Protein AF-A0A7K4A0V9-F1 (afdb_monomer_lite)

Foldseek 3Di:
DDCVVVVVVVVCVPPPPPPVLVVVLVVLLVVLVVVCVVPVLPLVSLQSNLVSCVVVVVNVSSVVSNVSSVCSVVVD

Sequence (76 aa):
MDLADLKRKRDCIEHGDLRDSQGLFQKAIAAYDHALAIDPEDADAWYNKGETLFKMGKTKEAVGCFEIATRLYLGE

Secondary structure (DSSP, 8-state):
--HHHHHHHHHHHHHTHHHHHHHHHHHHHHHHHHHHHH-TT-HHHHHHHHHHHHHTT-HHHHHHHHHHHHHHHHT-

Radius of gyration: 17.36 Å; chains: 1; bounding box: 39×47×21 Å

pLDDT: mean 79.32, std 18.26, range [44.25, 95.25]

Structure (mmCIF, N/CA/C/O backbone):
data_AF-A0A7K4A0V9-F1
#
_entry.id   AF-A0A7K4A0V9-F1
#
loop_
_atom_site.group_PDB
_atom_site.id
_atom_site.type_symbol
_atom_site.label_atom_id
_atom_site.label_alt_id
_atom_site.label_comp_id
_atom_site.label_asym_id
_atom_site.label_entity_id
_atom_site.label_seq_id
_atom_site.pdbx_PDB_ins_code
_atom_site.Cartn_x
_atom_site.Cartn_y
_atom_site.Cartn_z
_atom_site.occupancy
_atom_site.B_iso_or_equiv
_atom_site.auth_seq_id
_atom_site.auth_comp_id
_atom_site.auth_asym_id
_atom_site.auth_atom_id
_atom_site.pdbx_PDB_model_num
ATOM 1 N N . MET A 1 1 ? -20.795 33.946 -15.033 1.00 49.75 1 MET A N 1
ATOM 2 C CA . MET A 1 1 ? -19.623 33.418 -14.295 1.00 49.75 1 MET A CA 1
ATOM 3 C C . MET A 1 1 ? -19.857 33.782 -12.847 1.00 49.75 1 MET A C 1
ATOM 5 O O . MET A 1 1 ? -19.509 34.870 -12.407 1.00 49.75 1 MET A O 1
ATOM 9 N N . ASP A 1 2 ? -20.619 32.932 -12.173 1.00 44.25 2 ASP A N 1
ATOM 10 C CA . ASP A 1 2 ? -21.425 33.331 -11.028 1.00 44.25 2 ASP A CA 1
ATOM 11 C C . ASP A 1 2 ? -20.775 32.827 -9.742 1.00 44.25 2 ASP A C 1
ATOM 13 O O . ASP A 1 2 ? -20.416 31.656 -9.633 1.00 44.25 2 ASP A O 1
ATOM 17 N N . LEU A 1 3 ? -20.636 33.716 -8.752 1.00 53.22 3 LEU A N 1
ATOM 18 C CA . LEU A 1 3 ? -20.022 33.449 -7.441 1.00 53.22 3 LEU A CA 1
ATOM 19 C C . LEU A 1 3 ? -20.646 32.258 -6.679 1.00 53.22 3 LEU A C 1
ATOM 21 O O . LEU A 1 3 ? -20.064 31.779 -5.704 1.00 53.22 3 LEU A O 1
ATOM 25 N N . ALA A 1 4 ? -21.807 31.767 -7.118 1.00 54.00 4 ALA A N 1
ATOM 26 C CA . ALA A 1 4 ? -22.448 30.562 -6.603 1.00 54.00 4 ALA A CA 1
ATOM 27 C C . ALA A 1 4 ? -21.658 29.275 -6.920 1.00 54.00 4 ALA A C 1
ATOM 29 O O . ALA A 1 4 ? -21.671 28.344 -6.116 1.00 54.00 4 ALA A O 1
ATOM 30 N N . ASP A 1 5 ? -20.920 29.235 -8.034 1.00 50.62 5 ASP A N 1
ATOM 31 C CA . ASP A 1 5 ? -20.107 28.074 -8.424 1.00 50.62 5 ASP A CA 1
ATOM 32 C C . ASP A 1 5 ? -18.851 27.932 -7.543 1.00 50.62 5 ASP A C 1
ATOM 34 O O . ASP A 1 5 ? -18.463 26.832 -7.146 1.00 50.62 5 ASP A O 1
ATOM 38 N N . LEU A 1 6 ? -18.280 29.062 -7.106 1.00 51.81 6 LEU A N 1
ATOM 39 C CA . LEU A 1 6 ? -17.127 29.064 -6.201 1.00 51.81 6 LEU A CA 1
ATOM 40 C C . LEU A 1 6 ? -17.474 28.585 -4.785 1.00 51.81 6 LEU A C 1
ATOM 42 O O . LEU A 1 6 ? -16.634 27.966 -4.134 1.00 51.81 6 LEU A O 1
ATOM 46 N N . LYS A 1 7 ? -18.698 28.840 -4.299 1.00 53.22 7 LYS A N 1
ATOM 47 C CA . LYS A 1 7 ? -19.155 28.283 -3.014 1.00 53.22 7 LYS A CA 1
ATOM 48 C C . LYS A 1 7 ? -19.399 26.780 -3.097 1.00 53.22 7 LYS A C 1
ATOM 50 O O . LYS A 1 7 ? -19.117 26.080 -2.133 1.00 53.22 7 LYS A O 1
ATOM 55 N N . ARG A 1 8 ? -19.835 26.276 -4.254 1.00 51.91 8 ARG A N 1
ATOM 56 C CA . ARG A 1 8 ? -20.027 24.839 -4.486 1.00 51.91 8 ARG A CA 1
ATOM 57 C C . ARG A 1 8 ? -18.702 24.081 -4.488 1.00 51.91 8 ARG A C 1
ATOM 59 O O . ARG A 1 8 ? -18.626 23.021 -3.892 1.00 51.91 8 ARG A O 1
ATOM 66 N N . LYS A 1 9 ? -17.642 24.692 -5.028 1.00 51.91 9 LYS A N 1
ATOM 67 C CA . LYS A 1 9 ? -16.255 24.199 -4.931 1.00 51.91 9 LYS A CA 1
ATOM 68 C C . LYS A 1 9 ? -15.715 24.129 -3.496 1.00 51.91 9 LYS A C 1
ATOM 70 O O . LYS A 1 9 ? -14.775 23.386 -3.241 1.00 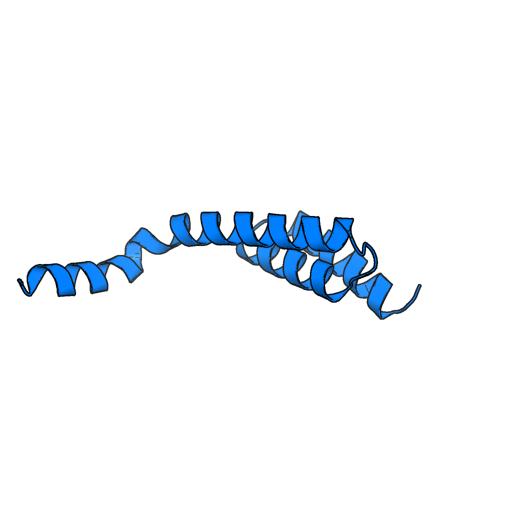51.91 9 LYS A O 1
ATOM 75 N N . ARG A 1 10 ? -16.290 24.907 -2.571 1.00 49.62 10 ARG A N 1
ATOM 76 C CA . ARG A 1 10 ? -15.897 24.933 -1.153 1.00 49.62 10 ARG A CA 1
ATOM 77 C C . ARG A 1 10 ? -16.672 23.922 -0.300 1.00 49.62 10 ARG A C 1
ATOM 79 O O . ARG A 1 10 ? -16.149 23.501 0.719 1.00 49.62 10 ARG A O 1
ATOM 86 N N . ASP A 1 11 ? -17.850 23.502 -0.759 1.00 46.06 11 ASP A N 1
ATOM 87 C CA . ASP A 1 11 ? -18.709 22.488 -0.124 1.00 46.06 11 ASP A CA 1
ATOM 88 C C . ASP A 1 11 ? -18.369 21.047 -0.566 1.00 46.06 11 ASP A C 1
ATOM 90 O O . ASP A 1 11 ? -18.830 20.072 0.020 1.00 46.06 11 ASP A O 1
ATOM 94 N N . CYS A 1 12 ? -17.516 20.881 -1.586 1.00 48.50 12 CYS A N 1
ATOM 95 C CA . CYS A 1 12 ? -17.040 19.560 -2.012 1.00 48.50 12 CYS A CA 1
ATOM 96 C C . CYS A 1 12 ? -16.221 18.849 -0.929 1.00 48.50 12 CYS A C 1
ATOM 98 O O . CYS A 1 12 ? -16.283 17.626 -0.858 1.00 48.50 12 CYS A O 1
ATOM 100 N N . ILE A 1 13 ? -15.521 19.620 -0.088 1.00 53.75 13 ILE A N 1
ATOM 101 C CA . ILE A 1 13 ? -14.554 19.120 0.899 1.00 53.75 13 ILE A CA 1
ATOM 102 C C . ILE A 1 13 ? -15.239 18.365 2.048 1.00 53.75 13 ILE A C 1
ATOM 104 O O . ILE A 1 13 ? -14.603 17.543 2.702 1.00 53.75 13 ILE A O 1
ATOM 108 N N . GLU A 1 14 ? -16.533 18.595 2.296 1.00 50.44 14 GLU A N 1
ATOM 109 C CA . GLU A 1 14 ? -17.181 18.037 3.492 1.00 50.44 14 GLU A CA 1
ATOM 110 C C . GLU A 1 14 ? -18.072 16.815 3.212 1.00 50.44 14 GLU A C 1
ATOM 112 O O . GLU A 1 14 ? -18.271 16.002 4.113 1.00 50.44 14 GLU A O 1
ATOM 117 N N . HIS A 1 15 ? -18.537 16.589 1.972 1.00 50.19 15 HIS A N 1
ATOM 118 C CA . HIS A 1 15 ? -19.413 15.438 1.674 1.00 50.19 15 HIS A CA 1
ATOM 119 C C . HIS A 1 15 ? -19.145 14.680 0.354 1.00 50.19 15 HIS A C 1
ATOM 121 O O . HIS A 1 15 ? -19.740 13.621 0.144 1.00 50.19 15 HIS A O 1
ATOM 127 N N . GLY A 1 16 ? -18.249 15.148 -0.526 1.00 47.00 16 GLY A N 1
ATOM 128 C CA . GLY A 1 16 ? -17.963 14.504 -1.823 1.00 47.00 16 GLY A CA 1
ATOM 129 C C . GLY A 1 16 ? -16.736 13.576 -1.863 1.00 47.00 16 GLY A C 1
ATOM 130 O O . GLY A 1 16 ? -16.621 12.751 -2.772 1.00 47.00 16 GLY A O 1
ATOM 131 N N . ASP A 1 17 ? -15.840 13.675 -0.880 1.00 53.34 17 ASP A N 1
ATOM 132 C CA . ASP A 1 17 ? -14.441 13.221 -0.980 1.00 53.34 17 ASP A CA 1
ATOM 133 C C . ASP A 1 17 ? -14.193 11.701 -0.884 1.00 53.34 17 ASP A C 1
ATOM 135 O O . ASP A 1 17 ? -13.140 11.211 -1.302 1.00 53.34 17 ASP A O 1
ATOM 139 N N . LEU A 1 18 ? -15.143 10.906 -0.376 1.00 48.44 18 LEU A N 1
ATOM 140 C CA . LEU A 1 18 ? -14.894 9.473 -0.146 1.00 48.44 18 LEU A CA 1
ATOM 141 C C . LEU A 1 18 ? -14.940 8.641 -1.442 1.00 48.44 18 LEU A C 1
ATOM 143 O O . LEU A 1 18 ? -14.194 7.674 -1.594 1.00 48.44 18 LEU A O 1
ATOM 147 N N . ARG A 1 19 ? -15.821 8.997 -2.387 1.00 50.59 19 ARG A N 1
ATOM 148 C CA . ARG A 1 19 ? -16.093 8.175 -3.582 1.00 50.59 19 ARG A CA 1
ATOM 149 C C . ARG A 1 19 ? -15.040 8.354 -4.675 1.00 50.59 19 ARG A C 1
ATOM 151 O O . ARG A 1 19 ? -14.694 7.376 -5.334 1.00 50.59 19 ARG A O 1
ATOM 158 N N . ASP A 1 20 ? -14.522 9.570 -4.840 1.00 58.59 20 ASP A N 1
ATOM 159 C CA . ASP A 1 20 ? -13.430 9.842 -5.783 1.00 58.59 20 ASP A CA 1
ATOM 160 C 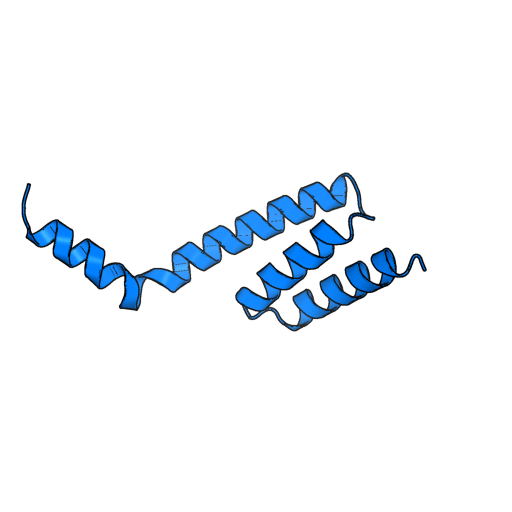C . ASP A 1 20 ? -12.119 9.204 -5.300 1.00 58.59 20 ASP A C 1
ATOM 162 O O . ASP A 1 20 ? -11.474 8.461 -6.044 1.00 58.59 20 ASP A O 1
ATOM 166 N N . SER A 1 21 ? -11.821 9.347 -4.002 1.00 63.78 21 SER A N 1
ATOM 167 C CA . SER A 1 21 ? -10.679 8.695 -3.356 1.00 63.78 21 SER A CA 1
ATOM 168 C C . SER A 1 21 ? -10.706 7.175 -3.544 1.00 63.78 21 SER A C 1
ATOM 170 O O . SER A 1 21 ? -9.695 6.586 -3.915 1.00 63.78 21 SER A O 1
ATOM 172 N N . GLN A 1 22 ? -11.868 6.523 -3.398 1.00 69.44 22 GLN A N 1
ATOM 173 C CA . GLN A 1 22 ? -11.977 5.081 -3.660 1.00 69.44 22 GLN A CA 1
ATOM 174 C C . GLN A 1 22 ? -11.683 4.694 -5.116 1.00 69.44 22 GLN A C 1
ATOM 176 O O . GLN A 1 22 ? -11.017 3.683 -5.347 1.00 69.44 22 GLN A O 1
ATOM 181 N N . GLY A 1 23 ? -12.122 5.491 -6.093 1.00 78.38 23 GLY A N 1
ATOM 182 C CA . GLY A 1 23 ? -11.810 5.249 -7.504 1.00 78.38 23 GLY A CA 1
ATOM 183 C C . GLY A 1 23 ? -10.321 5.418 -7.821 1.00 78.38 23 GLY A C 1
ATOM 184 O O . GLY A 1 23 ? -9.762 4.657 -8.614 1.00 78.38 23 GLY A O 1
ATOM 185 N N . LEU A 1 24 ? -9.661 6.382 -7.176 1.00 81.31 24 LEU A N 1
ATOM 186 C CA . LEU A 1 24 ? -8.218 6.599 -7.295 1.00 81.31 24 LEU A CA 1
ATOM 187 C C . LEU A 1 24 ? -7.418 5.464 -6.648 1.00 81.31 24 LEU A C 1
ATOM 189 O O . LEU A 1 24 ? -6.475 4.964 -7.262 1.00 81.31 24 LEU A O 1
ATOM 193 N N . PHE A 1 25 ? -7.825 4.994 -5.467 1.00 85.44 25 PHE A N 1
ATOM 194 C CA . PHE A 1 25 ? -7.159 3.880 -4.792 1.00 85.44 25 PHE A CA 1
ATOM 195 C C . PHE A 1 25 ? -7.249 2.576 -5.592 1.00 85.44 25 PHE A C 1
ATOM 197 O O . PHE A 1 25 ? -6.258 1.860 -5.706 1.00 85.44 25 PHE A O 1
ATOM 204 N N . GLN A 1 26 ? -8.395 2.285 -6.219 1.00 86.31 26 GLN A N 1
ATOM 205 C CA . GLN A 1 26 ? -8.524 1.107 -7.086 1.00 86.31 26 GLN A CA 1
ATOM 206 C C . GLN A 1 26 ? -7.600 1.172 -8.309 1.00 86.31 26 GLN A C 1
ATOM 208 O O . GLN A 1 26 ? -6.969 0.173 -8.655 1.00 86.31 26 GLN A O 1
ATOM 213 N N . LYS A 1 27 ? -7.482 2.344 -8.946 1.00 87.62 27 LYS A N 1
ATOM 214 C CA . LYS A 1 27 ? -6.548 2.548 -10.065 1.00 87.62 27 LYS A CA 1
ATOM 215 C C . LYS A 1 27 ? -5.092 2.403 -9.624 1.00 87.62 27 LYS A C 1
ATOM 217 O O . LYS A 1 27 ? -4.314 1.781 -10.339 1.00 87.62 27 LYS A O 1
ATOM 222 N N . ALA A 1 28 ? -4.740 2.936 -8.454 1.00 89.12 28 ALA A N 1
ATOM 223 C CA . ALA A 1 28 ? -3.401 2.801 -7.891 1.00 89.12 28 ALA A CA 1
ATOM 224 C C . ALA A 1 28 ? -3.055 1.331 -7.614 1.00 89.12 28 ALA A C 1
ATOM 226 O O . ALA A 1 28 ? -2.010 0.861 -8.048 1.00 89.12 28 ALA A O 1
ATOM 227 N N . ILE A 1 29 ? -3.967 0.572 -6.995 1.00 91.38 29 ILE A N 1
ATOM 228 C CA . ILE A 1 29 ? -3.784 -0.870 -6.770 1.00 91.38 29 ILE A CA 1
ATOM 229 C C . ILE A 1 29 ? -3.556 -1.612 -8.090 1.00 91.38 29 ILE A C 1
ATOM 231 O O . ILE A 1 29 ? -2.650 -2.434 -8.155 1.00 91.38 29 ILE A O 1
ATOM 235 N N . ALA A 1 30 ? -4.329 -1.313 -9.138 1.00 91.62 30 ALA A N 1
ATOM 236 C CA . ALA A 1 30 ? -4.150 -1.941 -10.448 1.00 91.62 30 ALA A CA 1
ATOM 237 C C . ALA A 1 30 ? -2.794 -1.597 -11.091 1.00 91.62 30 ALA A C 1
ATOM 239 O O . ALA A 1 30 ? -2.176 -2.458 -11.713 1.00 91.62 30 ALA A O 1
ATOM 240 N N . ALA A 1 31 ? -2.311 -0.362 -10.919 1.00 92.19 31 ALA A N 1
ATOM 241 C CA . ALA A 1 31 ? -0.987 0.038 -11.389 1.00 92.19 31 ALA A CA 1
ATOM 242 C C . ALA A 1 31 ? 0.129 -0.720 -10.652 1.00 92.19 31 ALA A C 1
ATOM 244 O O . ALA A 1 31 ? 1.045 -1.223 -11.300 1.00 92.19 31 ALA A O 1
ATOM 245 N N . TYR A 1 32 ? 0.024 -0.864 -9.326 1.00 93.31 32 TYR A N 1
ATOM 246 C CA . TYR A 1 32 ? 0.977 -1.664 -8.552 1.00 93.31 32 TYR A CA 1
ATOM 247 C C . TYR A 1 32 ? 0.905 -3.146 -8.912 1.00 93.31 32 TYR A C 1
ATOM 249 O O . TYR A 1 32 ? 1.937 -3.787 -9.018 1.00 93.31 32 TYR A O 1
ATOM 257 N N . ASP A 1 33 ? -0.285 -3.694 -9.156 1.00 93.25 33 ASP A N 1
ATOM 258 C CA . ASP A 1 33 ? -0.435 -5.084 -9.599 1.00 93.25 33 ASP A CA 1
ATOM 259 C C . ASP A 1 33 ? 0.258 -5.332 -10.945 1.00 93.25 33 ASP A C 1
ATOM 261 O O . ASP A 1 33 ? 0.953 -6.326 -11.116 1.00 93.25 33 ASP A O 1
ATOM 265 N N . HIS A 1 34 ? 0.151 -4.379 -11.874 1.00 93.38 34 HIS A N 1
ATOM 266 C CA . HIS A 1 34 ? 0.868 -4.441 -13.143 1.00 93.38 34 HIS A CA 1
ATOM 267 C C . HIS A 1 34 ? 2.387 -4.299 -12.968 1.00 93.38 34 HIS A C 1
ATOM 269 O O . HIS A 1 34 ? 3.140 -4.965 -13.675 1.00 93.38 34 HIS A O 1
ATOM 275 N N . ALA A 1 35 ? 2.854 -3.442 -12.054 1.00 92.31 35 ALA A N 1
ATOM 276 C CA . ALA A 1 35 ? 4.279 -3.342 -11.734 1.00 92.31 35 ALA A CA 1
ATOM 277 C C . ALA A 1 35 ? 4.802 -4.674 -11.175 1.00 92.31 35 ALA A C 1
ATOM 279 O O . ALA A 1 35 ? 5.781 -5.204 -11.687 1.00 92.31 35 ALA A O 1
ATOM 280 N N . LEU A 1 36 ? 4.063 -5.271 -10.238 1.00 92.56 36 LEU A N 1
ATOM 281 C CA . LEU A 1 36 ? 4.370 -6.564 -9.625 1.00 92.56 36 LEU A CA 1
ATOM 282 C C . LEU A 1 36 ? 4.274 -7.748 -10.598 1.00 92.56 36 LEU A C 1
ATOM 284 O O . LEU A 1 36 ? 4.910 -8.777 -10.392 1.00 92.56 36 LEU A O 1
ATOM 288 N N . ALA A 1 37 ? 3.488 -7.623 -11.669 1.00 94.00 37 ALA A N 1
ATOM 289 C CA . ALA A 1 37 ? 3.453 -8.609 -12.746 1.00 94.00 37 ALA A CA 1
ATOM 290 C C . ALA A 1 37 ? 4.710 -8.563 -13.633 1.00 94.00 37 ALA A C 1
ATOM 292 O O . ALA A 1 37 ? 5.038 -9.564 -14.270 1.00 94.00 37 ALA A O 1
ATOM 293 N N . ILE A 1 38 ? 5.386 -7.411 -13.701 1.00 94.56 38 ILE A N 1
ATOM 294 C CA . ILE A 1 38 ? 6.654 -7.245 -14.423 1.00 94.56 38 ILE A CA 1
ATOM 295 C C . ILE A 1 38 ? 7.820 -7.630 -13.513 1.00 94.56 38 ILE A C 1
ATOM 297 O O . ILE A 1 38 ? 8.676 -8.407 -13.928 1.00 94.56 38 ILE A O 1
ATOM 301 N N . ASP A 1 39 ? 7.832 -7.096 -12.293 1.00 91.00 39 ASP A N 1
ATOM 302 C CA . ASP A 1 39 ? 8.856 -7.341 -11.287 1.00 91.00 39 ASP A CA 1
ATOM 303 C C . ASP A 1 39 ? 8.194 -7.706 -9.946 1.00 91.00 39 ASP A C 1
ATOM 305 O O . ASP A 1 39 ? 7.736 -6.831 -9.207 1.00 91.00 39 ASP A O 1
ATOM 309 N N . PRO A 1 40 ? 8.077 -9.007 -9.630 1.00 90.25 40 PRO A N 1
ATOM 310 C CA . PRO A 1 40 ? 7.419 -9.451 -8.403 1.00 90.25 40 PRO A CA 1
ATOM 311 C C . PRO A 1 40 ? 8.248 -9.184 -7.137 1.00 90.25 40 PRO A C 1
ATOM 313 O O . PRO A 1 40 ? 7.721 -9.339 -6.031 1.00 90.25 40 PRO A O 1
ATOM 316 N N . GLU A 1 41 ? 9.517 -8.800 -7.292 1.00 91.56 41 GLU A N 1
ATOM 317 C CA . GLU A 1 41 ? 10.475 -8.540 -6.213 1.00 91.56 41 GLU A CA 1
ATOM 318 C C . GLU A 1 41 ? 10.590 -7.039 -5.883 1.00 91.56 41 GLU A C 1
ATOM 320 O O . GLU A 1 41 ? 11.352 -6.651 -4.995 1.00 91.56 41 GLU A O 1
ATOM 325 N N . ASP A 1 42 ? 9.778 -6.193 -6.525 1.00 92.44 42 ASP A N 1
ATOM 326 C CA . ASP A 1 42 ? 9.711 -4.758 -6.269 1.00 92.44 42 ASP A CA 1
ATOM 327 C C . ASP A 1 42 ? 9.053 -4.478 -4.903 1.00 92.44 42 ASP A C 1
ATOM 329 O O . ASP A 1 42 ? 7.827 -4.399 -4.739 1.00 92.44 42 ASP A O 1
ATOM 333 N N . ALA A 1 43 ? 9.902 -4.362 -3.880 1.00 93.00 43 ALA A N 1
ATOM 334 C CA . ALA A 1 43 ? 9.499 -4.110 -2.499 1.00 93.00 43 ALA A CA 1
ATOM 335 C C . ALA A 1 43 ? 8.740 -2.779 -2.337 1.00 93.00 43 ALA A C 1
ATOM 337 O O . ALA A 1 43 ? 7.798 -2.696 -1.540 1.00 93.00 43 ALA A O 1
ATOM 338 N N . ASP A 1 44 ? 9.095 -1.756 -3.119 1.00 92.25 44 ASP A N 1
ATOM 339 C CA . ASP A 1 44 ? 8.440 -0.448 -3.114 1.00 92.25 44 ASP A CA 1
ATOM 340 C C . ASP A 1 44 ? 7.012 -0.539 -3.672 1.00 92.25 44 ASP A C 1
ATOM 342 O O . ASP A 1 44 ? 6.080 0.053 -3.114 1.00 92.25 44 ASP A O 1
ATOM 346 N N . ALA A 1 45 ? 6.791 -1.317 -4.734 1.00 93.62 45 ALA A N 1
ATOM 347 C CA . ALA A 1 45 ? 5.457 -1.579 -5.267 1.00 93.62 45 ALA A CA 1
ATOM 348 C C . ALA A 1 45 ? 4.570 -2.313 -4.247 1.00 93.62 45 ALA A C 1
ATOM 350 O O . ALA A 1 45 ? 3.408 -1.933 -4.053 1.00 93.62 45 ALA A O 1
ATOM 351 N N . TRP A 1 46 ? 5.112 -3.309 -3.535 1.00 95.25 46 TRP A N 1
ATOM 352 C CA . TRP A 1 46 ? 4.402 -3.990 -2.447 1.00 95.25 46 TRP A CA 1
ATOM 353 C C . TRP A 1 46 ? 4.059 -3.044 -1.289 1.00 95.25 46 TRP A C 1
ATOM 355 O O . TRP A 1 46 ? 2.913 -3.031 -0.825 1.00 95.25 46 TRP A O 1
ATOM 365 N N . TYR A 1 47 ? 5.003 -2.205 -0.859 1.00 94.06 47 TYR A N 1
ATOM 366 C CA . TYR A 1 47 ? 4.781 -1.225 0.205 1.00 94.06 47 TYR A CA 1
ATOM 367 C C . TYR A 1 47 ? 3.688 -0.213 -0.174 1.00 94.06 47 TYR A C 1
ATOM 369 O O . TYR A 1 47 ? 2.722 -0.015 0.569 1.00 94.06 47 TYR A O 1
ATOM 377 N N . ASN A 1 48 ? 3.774 0.373 -1.369 1.00 92.69 48 ASN A N 1
ATOM 378 C CA . ASN A 1 48 ? 2.819 1.377 -1.837 1.00 92.69 48 ASN A CA 1
ATOM 379 C C . ASN A 1 48 ? 1.410 0.795 -2.074 1.00 92.69 48 ASN A C 1
ATOM 381 O O . ASN A 1 48 ? 0.396 1.456 -1.798 1.00 92.69 48 ASN A O 1
ATOM 385 N N . LYS A 1 49 ? 1.320 -0.466 -2.521 1.00 94.06 49 LYS A N 1
ATOM 386 C CA . LYS A 1 49 ? 0.057 -1.218 -2.597 1.00 94.06 49 LYS A CA 1
ATOM 387 C C . LYS A 1 49 ? -0.542 -1.420 -1.205 1.00 94.06 49 LYS A C 1
ATOM 389 O O . LYS A 1 49 ? -1.734 -1.163 -1.018 1.00 94.06 49 LYS A O 1
ATOM 394 N N . GLY A 1 50 ? 0.279 -1.800 -0.225 1.00 94.62 50 GLY A N 1
ATOM 395 C CA . GLY A 1 50 ? -0.115 -1.942 1.176 1.00 94.62 50 GLY A CA 1
ATOM 396 C C . GLY A 1 50 ? -0.651 -0.642 1.779 1.00 94.62 50 GLY A C 1
ATOM 397 O O . GLY A 1 50 ? -1.741 -0.631 2.353 1.00 94.62 50 GLY A O 1
ATOM 398 N N . GLU A 1 51 ? 0.041 0.480 1.573 1.00 92.81 51 GLU A N 1
ATOM 399 C CA . GLU A 1 51 ? -0.399 1.795 2.057 1.00 92.81 51 GLU A CA 1
ATOM 400 C C . GLU A 1 51 ? -1.752 2.201 1.450 1.00 92.81 51 GLU A C 1
ATOM 402 O O . GLU A 1 51 ? -2.651 2.682 2.147 1.00 92.81 51 GLU A O 1
ATOM 407 N N . THR A 1 52 ? -1.933 1.950 0.152 1.00 90.62 52 THR A N 1
ATOM 408 C CA . THR A 1 52 ? -3.188 2.232 -0.557 1.00 90.62 52 THR A CA 1
ATOM 409 C C . THR A 1 52 ? -4.342 1.387 -0.009 1.00 90.62 52 THR A C 1
ATOM 411 O O . THR A 1 52 ? -5.425 1.908 0.260 1.00 90.62 52 THR A O 1
ATOM 414 N N . LEU A 1 53 ? -4.108 0.094 0.227 1.00 91.50 53 LEU A N 1
ATOM 415 C CA . LEU A 1 53 ? -5.086 -0.813 0.833 1.00 91.50 53 LEU A CA 1
ATOM 416 C C . LEU A 1 53 ? -5.433 -0.400 2.268 1.00 91.50 53 LEU A C 1
ATOM 418 O O . LEU A 1 53 ? -6.602 -0.438 2.655 1.00 91.50 53 LEU A O 1
ATOM 422 N N . PHE A 1 54 ? -4.449 0.062 3.041 1.00 90.88 54 PHE A N 1
ATOM 423 C CA . PHE A 1 54 ? -4.666 0.571 4.391 1.00 90.88 54 PHE A CA 1
ATOM 424 C C . PHE A 1 54 ? -5.563 1.815 4.387 1.00 90.88 54 PHE A C 1
ATOM 426 O O . PHE A 1 54 ? -6.535 1.869 5.142 1.00 90.88 54 PHE A O 1
ATOM 433 N N . LYS A 1 55 ? -5.320 2.766 3.473 1.00 86.69 55 LYS A N 1
ATOM 434 C CA . LYS A 1 55 ? -6.175 3.955 3.277 1.00 86.69 55 LYS A CA 1
ATOM 435 C C . LYS A 1 55 ? -7.603 3.600 2.842 1.00 86.69 55 LYS A C 1
ATOM 437 O O . LYS A 1 55 ? -8.535 4.331 3.165 1.00 86.69 55 LYS A O 1
ATOM 442 N N . MET A 1 56 ? -7.798 2.463 2.169 1.00 85.88 56 MET A N 1
ATOM 443 C CA . MET A 1 56 ? -9.127 1.921 1.845 1.00 85.88 56 MET A CA 1
ATOM 444 C C . MET A 1 56 ? -9.810 1.189 3.016 1.00 85.88 56 MET A C 1
ATOM 446 O O . MET A 1 56 ? -10.938 0.723 2.860 1.00 85.88 56 MET A O 1
ATOM 450 N N . GLY A 1 57 ? -9.148 1.041 4.168 1.00 87.81 57 GLY A N 1
ATOM 451 C CA . GLY A 1 57 ? -9.640 0.250 5.302 1.00 87.81 57 GLY A CA 1
ATOM 452 C C . GLY A 1 57 ? -9.461 -1.264 5.131 1.00 87.81 57 GLY A C 1
ATOM 453 O O . GLY A 1 57 ? -9.940 -2.046 5.952 1.00 87.81 57 GLY A O 1
ATOM 454 N N . LYS A 1 58 ? -8.749 -1.705 4.087 1.00 90.06 58 LYS A N 1
ATOM 455 C CA . LYS A 1 58 ? -8.427 -3.114 3.819 1.00 90.06 58 LYS A CA 1
ATOM 456 C C . LYS A 1 58 ? -7.173 -3.544 4.577 1.00 90.06 58 LYS A C 1
ATOM 458 O O . LYS A 1 58 ? -6.197 -4.018 4.001 1.00 90.06 58 LYS A O 1
ATOM 463 N N . THR A 1 59 ? -7.203 -3.396 5.897 1.00 91.81 59 THR A N 1
ATOM 464 C CA . THR A 1 59 ? -6.031 -3.582 6.764 1.00 91.81 59 THR A CA 1
ATOM 465 C C . THR A 1 59 ? -5.411 -4.976 6.649 1.00 91.81 59 THR A C 1
ATOM 467 O O . THR A 1 59 ? -4.194 -5.099 6.651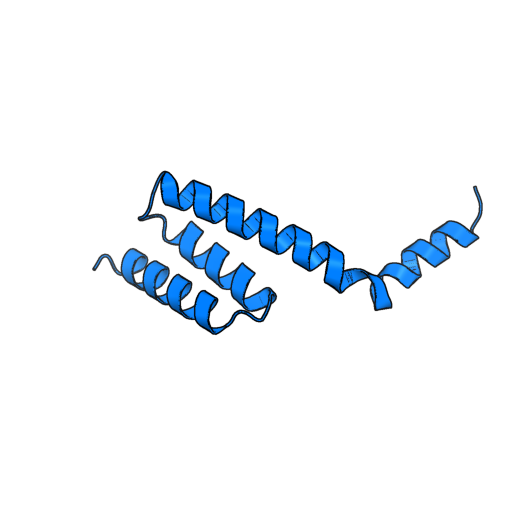 1.00 91.81 59 THR A O 1
ATOM 470 N N . LYS A 1 60 ? -6.221 -6.034 6.492 1.00 92.44 60 LYS A N 1
ATOM 471 C CA . LYS A 1 60 ? -5.708 -7.409 6.339 1.00 92.44 60 LYS A CA 1
ATOM 472 C C . LYS A 1 60 ? -4.897 -7.595 5.053 1.00 92.44 60 LYS A C 1
ATOM 474 O O . LYS A 1 60 ? -3.835 -8.200 5.090 1.00 92.44 60 LYS A O 1
ATOM 479 N N . GLU A 1 61 ? -5.395 -7.066 3.934 1.00 91.19 61 GLU A N 1
ATOM 480 C CA . GLU A 1 61 ? -4.695 -7.122 2.642 1.00 91.19 61 GLU A CA 1
ATOM 481 C C . GLU A 1 61 ? -3.428 -6.251 2.676 1.00 91.19 61 GLU A C 1
ATOM 483 O O . GLU A 1 61 ? -2.394 -6.643 2.140 1.00 91.19 61 GLU A O 1
ATOM 488 N N . ALA A 1 62 ? -3.489 -5.101 3.358 1.00 94.06 62 ALA A N 1
ATOM 489 C CA . ALA A 1 62 ? -2.345 -4.214 3.541 1.00 94.06 62 ALA A CA 1
ATOM 490 C C . ALA A 1 62 ? -1.197 -4.881 4.311 1.00 94.06 62 ALA A C 1
ATOM 492 O 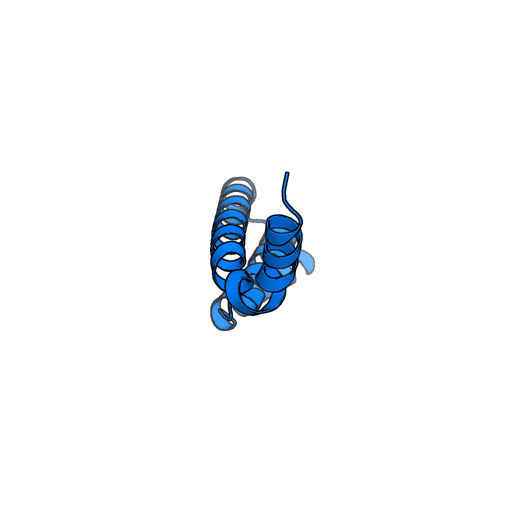O . ALA A 1 62 ? -0.054 -4.808 3.872 1.00 94.06 62 ALA A O 1
ATOM 493 N N . VAL A 1 63 ? -1.503 -5.566 5.420 1.00 94.88 63 VAL A N 1
ATOM 494 C CA . VAL A 1 63 ? -0.500 -6.286 6.223 1.00 94.88 63 VAL A CA 1
ATOM 495 C C . VAL A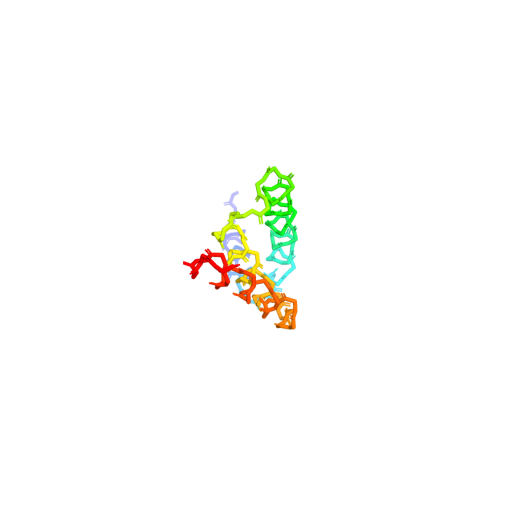 1 63 ? 0.232 -7.324 5.379 1.00 94.88 63 VAL A C 1
ATOM 497 O O . VAL A 1 63 ? 1.456 -7.304 5.361 1.00 94.88 63 VAL A O 1
ATOM 500 N N . GLY A 1 64 ? -0.487 -8.137 4.598 1.00 94.69 64 GLY A N 1
ATOM 501 C CA . GLY A 1 64 ? 0.155 -9.119 3.718 1.00 94.69 64 GLY A CA 1
ATOM 502 C C . GLY A 1 64 ? 1.103 -8.478 2.697 1.00 94.69 64 GLY A C 1
ATOM 503 O O . GLY A 1 64 ? 2.183 -9.002 2.446 1.00 94.69 64 GLY A O 1
ATOM 504 N N . CYS A 1 65 ? 0.748 -7.307 2.155 1.00 93.94 65 CYS A N 1
ATOM 505 C CA . CYS A 1 65 ? 1.638 -6.565 1.255 1.00 93.94 65 CYS A CA 1
ATOM 506 C C . CYS A 1 65 ? 2.891 -6.049 1.981 1.00 93.94 65 CYS A C 1
ATOM 508 O O . CYS A 1 65 ? 3.990 -6.142 1.443 1.00 93.94 65 CYS A O 1
ATOM 510 N N . PHE A 1 66 ? 2.747 -5.542 3.208 1.00 93.88 66 PHE A N 1
ATOM 511 C CA . PHE A 1 66 ? 3.883 -5.077 4.005 1.00 93.88 66 PHE A CA 1
ATOM 512 C C . PHE A 1 66 ? 4.799 -6.213 4.455 1.00 93.88 66 PHE A C 1
ATOM 514 O O . PHE A 1 66 ? 6.008 -6.012 4.505 1.00 93.88 66 PHE A O 1
ATOM 521 N N . GLU A 1 67 ? 4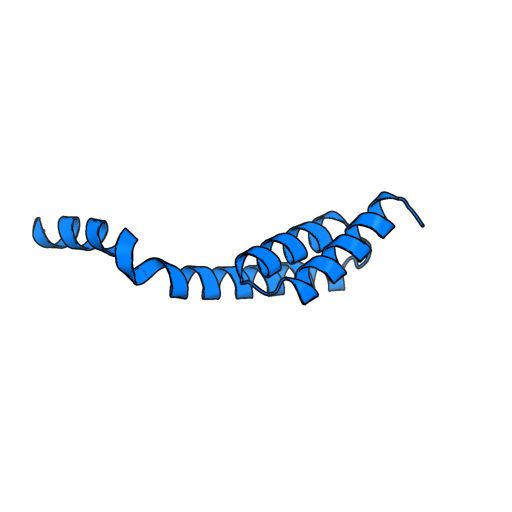.262 -7.396 4.751 1.00 95.00 67 GLU A N 1
ATOM 522 C CA . GLU A 1 67 ? 5.067 -8.580 5.064 1.00 95.00 67 GLU A CA 1
ATOM 523 C C . GLU A 1 67 ? 5.933 -8.989 3.870 1.00 95.00 67 GLU A C 1
ATOM 525 O O . GLU A 1 67 ? 7.129 -9.224 4.033 1.00 95.00 67 GLU A O 1
ATOM 530 N N . ILE A 1 68 ? 5.359 -8.996 2.661 1.00 92.69 68 ILE A N 1
ATOM 531 C CA . ILE A 1 68 ? 6.105 -9.285 1.430 1.00 92.69 68 ILE A CA 1
ATOM 532 C C . ILE A 1 68 ? 7.170 -8.211 1.180 1.00 92.69 68 ILE A C 1
ATOM 534 O O . ILE A 1 68 ? 8.333 -8.554 0.988 1.00 92.69 68 ILE A O 1
ATOM 538 N N . ALA A 1 69 ? 6.808 -6.925 1.250 1.00 93.44 69 ALA A N 1
ATOM 539 C CA . ALA A 1 69 ? 7.759 -5.823 1.086 1.00 93.44 69 ALA A CA 1
ATOM 540 C C . ALA A 1 69 ? 8.916 -5.916 2.092 1.00 93.44 69 ALA A C 1
ATOM 542 O O . ALA A 1 69 ? 10.079 -5.781 1.728 1.00 93.44 69 ALA A O 1
ATOM 543 N N . THR A 1 70 ? 8.597 -6.194 3.359 1.00 93.31 70 THR A N 1
ATOM 544 C CA . THR A 1 70 ? 9.581 -6.348 4.438 1.00 93.31 70 THR A CA 1
ATOM 545 C C . THR A 1 70 ? 10.526 -7.505 4.141 1.00 93.31 70 THR A C 1
ATOM 547 O O . THR A 1 70 ? 11.738 -7.328 4.206 1.00 93.31 70 THR A O 1
ATOM 550 N N . ARG A 1 71 ? 9.994 -8.665 3.748 1.00 93.19 71 ARG A N 1
ATOM 551 C CA . ARG A 1 71 ? 10.805 -9.825 3.371 1.00 93.19 71 ARG A CA 1
ATOM 552 C C . ARG A 1 71 ? 11.763 -9.509 2.219 1.00 93.19 71 ARG A C 1
ATOM 554 O O . ARG A 1 71 ? 12.938 -9.854 2.295 1.00 93.19 71 ARG A O 1
ATOM 561 N N . LEU A 1 72 ? 11.273 -8.825 1.186 1.00 91.38 72 LEU A N 1
ATOM 562 C CA . LEU A 1 72 ? 12.081 -8.422 0.034 1.00 91.38 72 LEU A CA 1
ATOM 563 C C . LEU A 1 72 ? 13.178 -7.424 0.434 1.00 91.38 72 LEU A C 1
ATOM 565 O O . LEU A 1 72 ? 14.321 -7.580 0.015 1.00 91.38 72 LEU A O 1
ATOM 569 N N . TYR A 1 73 ? 12.879 -6.455 1.308 1.00 86.69 73 TYR A N 1
ATOM 570 C CA . TYR A 1 73 ? 13.890 -5.533 1.843 1.00 86.69 73 TYR A CA 1
ATOM 571 C C . TYR A 1 73 ? 14.955 -6.225 2.699 1.00 86.69 73 TYR A C 1
ATOM 573 O O . TYR A 1 73 ? 16.111 -5.800 2.696 1.00 86.69 73 TYR A O 1
ATOM 581 N N . LEU A 1 74 ? 14.578 -7.264 3.446 1.00 87.88 74 LEU A N 1
ATOM 582 C CA . LEU A 1 74 ? 15.508 -8.065 4.242 1.00 87.88 74 LEU A CA 1
ATOM 583 C C . LEU A 1 74 ? 16.309 -9.077 3.404 1.00 87.88 74 LEU A C 1
ATOM 585 O O . LEU A 1 74 ? 17.310 -9.592 3.900 1.00 87.88 74 LEU A O 1
ATOM 589 N N . GLY A 1 75 ? 15.937 -9.301 2.138 1.00 71.75 75 GLY A N 1
ATOM 590 C CA . GLY A 1 75 ? 16.667 -10.165 1.208 1.00 71.75 75 GLY A CA 1
ATOM 591 C C . GLY A 1 75 ? 16.595 -11.659 1.545 1.00 71.75 75 GLY A C 1
ATOM 592 O O . GLY A 1 75 ? 17.570 -12.369 1.296 1.00 71.75 75 GLY A O 1
ATOM 593 N N . GLU A 1 76 ? 15.484 -12.118 2.140 1.00 57.66 76 GLU A N 1
ATOM 594 C CA . GLU A 1 76 ? 15.255 -13.520 2.559 1.00 57.66 76 GLU A CA 1
ATOM 595 C C . GLU A 1 76 ? 14.577 -14.428 1.517 1.00 57.66 76 GLU A C 1
ATOM 597 O O . GLU A 1 76 ? 13.414 -14.164 1.107 1.00 57.66 76 GLU A O 1
#